Protein AF-A0A0M0LDI9-F1 (afdb_monomer)

Radius of gyration: 22.19 Å; Cα contacts (8 Å, |Δi|>4): 145; chains: 1; bounding box: 82×26×44 Å

Foldseek 3Di:
DDPDPDPVVVVVVVVCVVVVVVVVVVVVVVVPPPPLVVLVVLLVVCVVVVHHSVQWDWDDDPQKIKIKGFADDQDDGDPSSVVSVVVVCCLCVLLVFDWDKDWDADPPDDGTGIIIIMGGNVSSVVSSVCVVVPVD

Sequence (136 aa):
MGKEFHFYDKIKSSKWLFLGVYVELNVRRFIMIKTDYYQNLLKRTCMRNNISPRRVRFENIEDLVVIHVKNQLKEGVDLESFKILNFILQTVVHFDIKFNEQLYYYPGGNRLDRVAVTIEKDDYVLLIKKIEEGDV

Structure (mmCIF, N/CA/C/O backbone):
data_AF-A0A0M0LDI9-F1
#
_entry.id   AF-A0A0M0LDI9-F1
#
loop_
_atom_site.group_PDB
_atom_site.id
_atom_site.type_symbol
_atom_site.label_atom_id
_atom_site.label_alt_id
_atom_site.label_comp_id
_atom_site.label_asym_id
_atom_site.label_entity_id
_atom_site.label_seq_id
_atom_site.pdbx_PDB_ins_code
_atom_site.Cartn_x
_atom_site.Cartn_y
_atom_site.Cartn_z
_atom_site.occupancy
_atom_site.B_iso_or_equiv
_atom_site.auth_seq_id
_atom_site.auth_comp_id
_atom_site.auth_asym_id
_atom_site.auth_atom_id
_atom_site.pdbx_PDB_model_num
ATOM 1 N N . MET A 1 1 ? -66.478 15.735 18.772 1.00 34.62 1 MET A N 1
ATOM 2 C CA . MET A 1 1 ? -65.443 16.724 18.394 1.00 34.62 1 MET A CA 1
ATOM 3 C C . MET A 1 1 ? -64.246 16.502 19.302 1.00 34.62 1 MET A C 1
ATOM 5 O O . MET A 1 1 ? -64.451 16.509 20.500 1.00 34.62 1 MET A O 1
ATOM 9 N N . GLY A 1 2 ? -63.025 16.215 18.876 1.00 34.91 2 GLY A N 1
ATOM 10 C CA . GLY A 1 2 ? -62.436 15.979 17.564 1.00 34.91 2 GLY A CA 1
ATOM 11 C C . GLY A 1 2 ? -61.067 15.339 17.833 1.00 34.91 2 GLY A C 1
ATOM 12 O O . GLY A 1 2 ? -60.332 15.791 18.706 1.00 34.91 2 GLY A O 1
ATOM 13 N N . LYS A 1 3 ? -60.784 14.219 17.161 1.00 43.66 3 LYS A N 1
ATOM 14 C CA . LYS A 1 3 ? -59.513 13.494 17.228 1.00 43.66 3 LYS A CA 1
ATOM 15 C C . LYS A 1 3 ? -58.505 14.221 16.334 1.00 43.66 3 LYS A C 1
ATOM 17 O O . LYS A 1 3 ? -58.470 13.947 15.144 1.00 43.66 3 LYS A O 1
ATOM 22 N N . GLU A 1 4 ? -57.702 15.123 16.886 1.00 42.06 4 GLU A N 1
ATOM 23 C CA . GLU A 1 4 ? -56.656 15.831 16.127 1.00 42.06 4 GLU A CA 1
ATOM 24 C C . GLU A 1 4 ? -55.370 16.030 16.942 1.00 42.06 4 GLU A C 1
ATOM 26 O O . GLU A 1 4 ? -54.832 17.118 16.999 1.00 42.06 4 GLU A O 1
ATOM 31 N N . PHE A 1 5 ? -54.828 14.993 17.586 1.00 38.03 5 PHE A N 1
ATOM 32 C CA . PHE A 1 5 ? -53.506 15.117 18.230 1.00 38.03 5 PHE A CA 1
ATOM 33 C C . PHE A 1 5 ? -52.712 13.805 18.229 1.00 38.03 5 PHE A C 1
ATOM 35 O O . PHE A 1 5 ? -52.228 13.382 19.264 1.00 38.03 5 PHE A O 1
ATOM 42 N N . HIS A 1 6 ? -52.569 13.119 17.085 1.00 42.31 6 HIS A N 1
ATOM 43 C CA . HIS A 1 6 ? -51.652 11.959 17.020 1.00 42.31 6 HIS A CA 1
ATOM 44 C C . HIS A 1 6 ? -50.870 11.759 15.710 1.00 42.31 6 HIS A C 1
ATOM 46 O O . HIS A 1 6 ? -50.123 10.789 15.602 1.00 42.31 6 HIS A O 1
ATOM 52 N N . PHE A 1 7 ? -50.958 12.664 14.728 1.00 38.41 7 PHE A N 1
ATOM 53 C CA . PHE A 1 7 ? -50.212 12.502 13.466 1.00 38.41 7 PHE A CA 1
ATOM 54 C C . PHE A 1 7 ? -48.921 13.341 13.390 1.00 38.41 7 PHE A C 1
ATOM 56 O O . PHE A 1 7 ? -47.948 12.923 12.764 1.00 38.41 7 PHE A O 1
ATOM 63 N N . TYR A 1 8 ? -48.858 14.482 14.086 1.00 31.95 8 TYR A N 1
ATOM 64 C CA . TYR A 1 8 ? -47.713 15.403 14.017 1.00 31.95 8 TYR A CA 1
ATOM 65 C C . TYR A 1 8 ? -46.464 14.941 14.790 1.00 31.95 8 TYR A C 1
ATOM 67 O O . TYR A 1 8 ? -45.347 15.291 14.399 1.00 31.95 8 TYR A O 1
ATOM 75 N N . ASP A 1 9 ? -46.616 14.105 15.821 1.00 36.19 9 ASP A N 1
ATOM 76 C CA . ASP A 1 9 ? -45.478 13.635 16.627 1.00 36.19 9 ASP A CA 1
ATOM 77 C C . ASP A 1 9 ? -44.719 12.465 15.990 1.00 36.19 9 ASP A C 1
ATOM 79 O O . ASP A 1 9 ? -43.503 12.343 16.160 1.00 36.19 9 ASP A O 1
ATOM 83 N N . LYS A 1 10 ? -45.386 11.650 15.160 1.00 39.25 10 LYS A N 1
ATOM 84 C CA . LYS A 1 10 ? -44.713 10.565 14.427 1.00 39.25 10 LYS A CA 1
ATOM 85 C C . LYS A 1 10 ? -43.831 11.080 13.289 1.00 39.25 10 LYS A C 1
ATOM 87 O O . LYS A 1 10 ? -42.760 10.529 13.064 1.00 39.25 10 LYS A O 1
ATOM 92 N N . ILE A 1 11 ? -44.228 12.162 12.615 1.00 42.06 11 ILE A N 1
ATOM 93 C CA . ILE A 1 11 ? -43.480 12.710 11.470 1.00 42.06 11 ILE A CA 1
ATOM 94 C C . ILE A 1 11 ? -42.232 13.482 11.929 1.00 42.06 11 ILE A C 1
ATOM 96 O O . ILE A 1 11 ? -41.206 13.458 11.245 1.00 42.06 11 ILE A O 1
ATOM 100 N N . LYS A 1 12 ? -42.267 14.121 13.110 1.00 35.78 12 LYS A N 1
ATOM 101 C CA . LYS A 1 12 ? -41.075 14.762 13.688 1.00 35.78 12 LYS A CA 1
ATOM 102 C C . LYS A 1 12 ? -40.014 13.726 14.057 1.00 35.78 12 LYS A C 1
ATOM 104 O O . LYS A 1 12 ? -38.870 13.897 13.653 1.00 35.78 12 LYS A O 1
ATOM 109 N N . SER A 1 13 ? -40.380 12.637 14.739 1.00 46.12 13 SER A N 1
ATOM 110 C CA . SER A 1 13 ? -39.424 11.602 15.171 1.00 46.12 13 SER A CA 1
ATOM 111 C C . SER A 1 13 ? -38.615 11.012 14.004 1.00 46.12 13 SER A C 1
ATOM 113 O O . SER A 1 13 ? -37.391 10.926 14.086 1.00 46.12 13 SER A O 1
ATOM 115 N N . SER A 1 14 ? -39.262 10.719 12.872 1.00 43.31 14 SER A N 1
ATOM 116 C CA . SER A 1 14 ? -38.580 10.189 11.685 1.00 43.31 14 SER A CA 1
ATOM 117 C C . SER A 1 14 ? -37.629 11.207 11.050 1.00 43.31 14 SER A C 1
ATOM 119 O O . SER A 1 14 ? -36.515 10.856 10.677 1.00 43.31 14 SER A O 1
ATOM 121 N N . LYS A 1 15 ? -38.019 12.486 10.964 1.00 42.16 15 LYS A N 1
ATOM 122 C CA . LYS A 1 15 ? -37.173 13.533 10.367 1.00 42.16 15 LYS A CA 1
ATOM 123 C C . LYS A 1 15 ? -35.912 13.798 11.198 1.00 42.16 15 LYS A C 1
ATOM 125 O O . LYS A 1 15 ? -34.858 14.030 10.618 1.00 42.16 15 LYS A O 1
ATOM 130 N N . TRP A 1 16 ? -36.002 13.702 12.527 1.00 42.44 16 TRP A N 1
ATOM 131 C CA . TRP A 1 16 ? -34.851 13.811 13.434 1.00 42.44 16 TRP A CA 1
ATOM 132 C C . TRP A 1 16 ? -33.947 12.576 13.406 1.00 42.44 16 TRP A C 1
ATOM 134 O O . TRP A 1 16 ? -32.736 12.732 13.506 1.00 42.44 16 TRP A O 1
ATOM 144 N N . LEU A 1 17 ? -34.499 11.376 13.197 1.00 51.44 17 LEU A N 1
ATOM 145 C CA . LEU A 1 17 ? -33.705 10.161 12.972 1.00 51.44 17 LEU A CA 1
ATOM 146 C C . LEU A 1 17 ? -32.906 10.250 11.664 1.00 51.44 17 LEU A C 1
ATOM 148 O O . LEU A 1 17 ? -31.710 9.985 11.665 1.00 51.44 17 LEU A O 1
ATOM 152 N N . PHE A 1 18 ? -33.526 10.702 10.569 1.00 49.50 18 PHE A N 1
ATOM 153 C CA . PHE A 1 18 ? -32.824 10.900 9.296 1.00 49.50 18 PHE A CA 1
ATOM 154 C C . PHE A 1 18 ? -31.793 12.032 9.360 1.00 49.50 18 PHE A C 1
ATOM 156 O O . PHE A 1 18 ? -30.696 11.870 8.837 1.00 49.50 18 PHE A O 1
ATOM 163 N N . LEU A 1 19 ? -32.096 13.152 10.026 1.00 45.38 19 LEU A N 1
ATOM 164 C CA . LEU A 1 19 ? -31.129 14.239 10.210 1.00 45.38 19 LEU A CA 1
ATOM 165 C C . LEU A 1 19 ? -29.986 13.826 11.150 1.00 45.38 19 LEU A C 1
ATOM 167 O O . LEU A 1 19 ? -28.842 14.175 10.894 1.00 45.38 19 LEU A O 1
ATOM 171 N N . GLY A 1 20 ? -30.281 13.047 12.195 1.00 46.16 20 GLY A N 1
ATOM 172 C CA . GLY A 1 20 ? -29.297 12.490 13.122 1.00 46.16 20 GLY A CA 1
ATOM 173 C C . GLY A 1 20 ? -28.341 11.527 12.428 1.00 46.16 20 GLY A C 1
ATOM 174 O O . GLY A 1 20 ? -27.136 11.712 12.519 1.00 46.16 20 GLY A O 1
ATOM 175 N N . VAL A 1 21 ? -28.862 10.589 11.632 1.00 53.72 21 VAL A N 1
ATOM 176 C CA . VAL A 1 21 ? -28.045 9.671 10.821 1.00 53.72 21 VAL A CA 1
ATOM 177 C C . VAL A 1 21 ? -27.266 10.427 9.742 1.00 53.72 21 VAL A C 1
ATOM 179 O O . VAL A 1 21 ? -26.102 10.127 9.514 1.00 53.72 21 VAL A O 1
ATOM 182 N N . TYR A 1 22 ? -27.846 11.450 9.106 1.00 41.22 22 TYR A N 1
ATOM 183 C CA . TYR A 1 22 ? -27.152 12.249 8.090 1.00 41.22 22 TYR A CA 1
ATOM 184 C C . TYR A 1 22 ? -26.041 13.123 8.687 1.00 41.22 22 TYR A C 1
ATOM 186 O O . TYR A 1 22 ? -24.981 13.269 8.083 1.00 41.22 22 TYR A O 1
ATOM 194 N N . VAL A 1 23 ? -26.246 13.689 9.879 1.00 48.50 23 VAL A N 1
ATOM 195 C CA . VAL A 1 23 ? -25.217 14.437 10.616 1.00 48.50 23 VAL A CA 1
ATOM 196 C C . VAL A 1 23 ? -24.155 13.485 11.156 1.00 48.50 23 VAL A C 1
ATO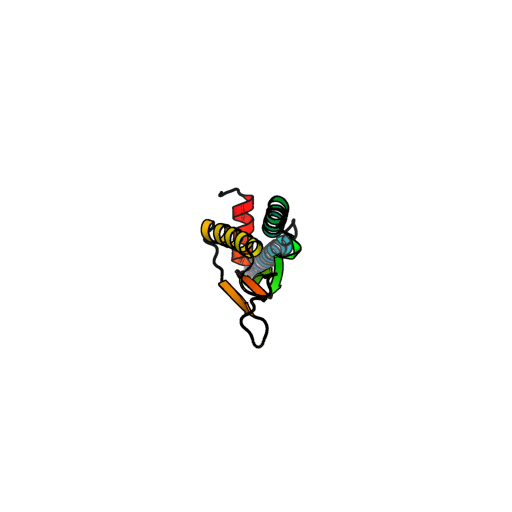M 198 O O . VAL A 1 23 ? -22.980 13.791 11.038 1.00 48.50 23 VAL A O 1
ATOM 201 N N . GLU A 1 24 ? -24.519 12.307 11.657 1.00 43.19 24 GLU A N 1
ATOM 202 C CA . GLU A 1 24 ? -23.569 11.307 12.151 1.00 43.19 24 GLU A CA 1
ATOM 203 C C . GLU A 1 24 ? -22.734 10.693 11.014 1.00 43.19 24 GLU A C 1
ATOM 205 O O . GLU A 1 24 ? -21.520 10.565 11.147 1.00 43.19 24 GLU A O 1
ATOM 210 N N . LEU A 1 25 ? -23.336 10.416 9.852 1.00 47.59 25 LEU A N 1
ATOM 211 C CA . LEU A 1 25 ? -22.629 10.012 8.631 1.00 47.59 25 LEU A CA 1
ATOM 212 C C . LEU A 1 25 ? -21.723 11.129 8.104 1.00 47.59 25 LEU A C 1
ATOM 214 O O . LEU A 1 25 ? -20.593 10.856 7.709 1.00 47.59 25 LEU A O 1
ATOM 218 N N . ASN A 1 26 ? -22.164 12.391 8.132 1.00 41.44 26 ASN A N 1
ATOM 219 C CA . ASN A 1 26 ? -21.317 13.511 7.722 1.00 41.44 26 ASN A CA 1
ATOM 220 C C . ASN A 1 26 ? -20.214 13.821 8.737 1.00 41.44 26 ASN A C 1
ATOM 222 O O . ASN A 1 26 ? -19.132 14.194 8.311 1.00 41.44 26 ASN A O 1
ATOM 226 N N . VAL A 1 27 ? -20.424 13.609 10.039 1.00 46.31 27 VAL A N 1
ATOM 227 C CA . VAL A 1 27 ? -19.383 13.690 11.077 1.00 46.31 27 VAL A CA 1
ATOM 228 C C . VAL A 1 27 ? -18.384 12.544 10.915 1.00 46.31 27 VAL A C 1
ATOM 230 O O . VAL A 1 27 ? -17.185 12.797 10.942 1.00 46.31 27 VAL A O 1
ATOM 233 N N . ARG A 1 28 ? -18.833 11.315 10.628 1.00 43.81 28 ARG A N 1
ATOM 234 C CA . ARG A 1 28 ? -17.952 10.187 10.262 1.00 43.81 28 ARG A CA 1
ATOM 235 C C . ARG A 1 28 ? -17.149 10.473 8.988 1.00 43.81 28 ARG A C 1
ATOM 237 O O . ARG A 1 28 ? -15.961 10.180 8.946 1.00 43.81 28 ARG A O 1
ATOM 244 N N . ARG A 1 29 ? -17.753 11.143 8.001 1.00 40.56 29 ARG A N 1
ATOM 245 C CA . ARG A 1 29 ? -17.089 11.635 6.777 1.00 40.56 29 ARG A CA 1
ATOM 246 C C . ARG A 1 29 ? -16.168 12.845 7.028 1.00 40.56 29 ARG A C 1
ATOM 248 O O . ARG A 1 29 ? -15.233 13.057 6.264 1.00 40.56 29 ARG A O 1
ATOM 255 N N . PHE A 1 30 ? -16.394 13.620 8.093 1.00 39.94 30 PHE A N 1
ATOM 256 C CA . PHE A 1 30 ? -15.546 14.743 8.534 1.00 39.94 30 PHE A CA 1
ATOM 257 C C . PHE A 1 30 ? -14.372 14.289 9.423 1.00 39.94 30 PHE A C 1
ATOM 259 O O . PHE A 1 30 ? -13.334 14.949 9.452 1.00 39.94 30 PHE A O 1
ATOM 266 N N . ILE A 1 31 ? -14.467 13.113 10.060 1.00 44.62 31 ILE A N 1
ATOM 267 C CA . ILE A 1 31 ? -13.368 12.384 10.735 1.00 44.62 31 ILE A CA 1
ATOM 268 C C . ILE A 1 31 ? -12.389 11.777 9.696 1.00 44.62 31 ILE A C 1
ATOM 270 O O . ILE A 1 31 ? -11.659 10.831 9.937 1.00 44.62 31 ILE A O 1
ATOM 274 N N . MET A 1 32 ? -12.299 12.363 8.506 1.00 45.19 32 MET A N 1
ATOM 275 C CA . MET A 1 32 ? -11.277 12.054 7.507 1.00 45.19 32 MET A CA 1
ATOM 276 C C . MET A 1 32 ? -9.970 12.849 7.751 1.00 45.19 32 MET A C 1
ATOM 278 O O . MET A 1 32 ? -9.021 12.727 6.984 1.00 45.19 32 MET A O 1
ATOM 282 N N . ILE A 1 33 ? -9.891 13.706 8.785 1.00 48.09 33 ILE A N 1
ATOM 283 C CA . ILE A 1 33 ? -8.791 14.683 8.942 1.00 48.09 33 ILE A CA 1
ATOM 284 C C . ILE A 1 33 ? -8.349 14.838 10.405 1.00 48.09 33 ILE A C 1
ATOM 286 O O . ILE A 1 33 ? -8.295 15.935 10.957 1.00 48.09 33 ILE A O 1
ATOM 290 N N . LYS A 1 34 ? -7.972 13.737 11.055 1.00 46.91 34 LYS A N 1
ATOM 291 C CA . LYS A 1 34 ? -7.087 13.802 12.226 1.00 46.91 34 LYS A CA 1
ATOM 292 C C . LYS A 1 34 ? -5.815 13.024 11.919 1.00 46.91 34 LYS A C 1
ATOM 294 O O . LYS A 1 34 ? -5.522 12.038 12.565 1.00 46.91 34 LYS A O 1
ATOM 299 N N . THR A 1 35 ? -5.065 13.489 10.909 1.00 58.56 35 THR A N 1
ATOM 300 C CA . THR A 1 35 ? -3.835 12.856 10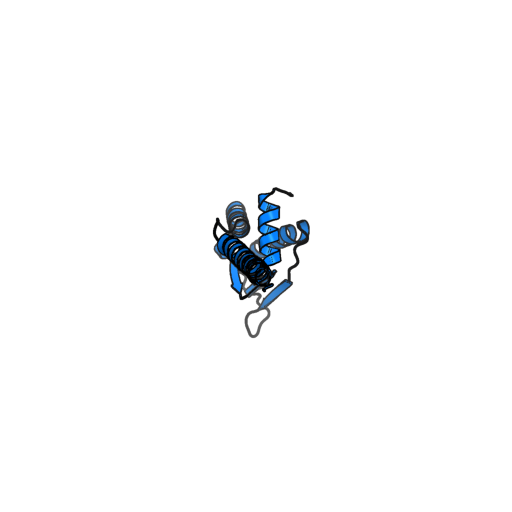.381 1.00 58.56 35 THR A CA 1
ATOM 301 C C . THR A 1 35 ? -4.059 11.403 9.972 1.00 58.56 35 THR A C 1
ATOM 303 O O . THR A 1 35 ? -4.051 10.550 10.838 1.00 58.56 35 THR A O 1
ATOM 306 N N . ASP A 1 36 ? -4.185 11.111 8.672 1.00 77.75 36 ASP A N 1
ATOM 307 C CA . ASP A 1 36 ? -4.257 9.736 8.142 1.00 77.75 36 ASP A CA 1
ATOM 308 C C . ASP A 1 36 ? -3.165 8.852 8.785 1.00 77.75 36 ASP A C 1
ATOM 310 O O . ASP A 1 36 ? -1.977 8.935 8.440 1.00 77.75 36 ASP A O 1
ATOM 314 N N . TYR A 1 37 ? -3.554 8.115 9.834 1.00 86.31 37 TYR A N 1
ATOM 315 C CA . TYR A 1 37 ? -2.618 7.526 10.789 1.00 86.31 37 TYR A CA 1
ATOM 316 C C . TYR A 1 37 ? -1.795 6.469 10.080 1.00 86.31 37 TYR A C 1
ATOM 318 O O . TYR A 1 37 ? -0.570 6.435 10.207 1.00 86.31 37 TYR A O 1
ATOM 326 N N . TYR A 1 38 ? -2.468 5.662 9.263 1.00 91.19 38 TYR A N 1
ATOM 327 C CA . TYR A 1 38 ? -1.833 4.609 8.502 1.00 91.19 38 TYR A CA 1
ATOM 328 C C . TYR A 1 38 ? -0.896 5.164 7.428 1.00 91.19 38 TYR A C 1
ATOM 330 O O . TYR A 1 38 ? 0.253 4.726 7.332 1.00 91.19 38 TYR A O 1
ATOM 338 N N . GLN A 1 39 ? -1.303 6.204 6.692 1.00 93.12 39 GLN A N 1
ATOM 339 C CA . GLN A 1 39 ? -0.397 6.876 5.760 1.00 93.12 39 GLN A CA 1
ATOM 340 C C . GLN A 1 39 ? 0.855 7.417 6.469 1.00 93.12 39 GLN A C 1
ATOM 342 O O . GLN A 1 39 ? 1.973 7.300 5.952 1.00 93.12 39 GLN A O 1
ATOM 347 N N . ASN A 1 40 ? 0.691 8.015 7.650 1.00 91.38 40 ASN A N 1
ATOM 348 C CA . ASN A 1 40 ? 1.809 8.531 8.435 1.00 91.38 40 ASN A CA 1
ATOM 349 C C . ASN A 1 40 ? 2.705 7.411 8.966 1.00 91.38 40 ASN A C 1
ATOM 351 O O . ASN A 1 40 ? 3.929 7.540 8.895 1.00 91.38 40 ASN A O 1
ATOM 355 N N . LEU A 1 41 ? 2.118 6.316 9.451 1.00 91.88 41 LEU A N 1
ATOM 356 C CA . LEU A 1 41 ? 2.833 5.117 9.874 1.00 91.88 41 LEU A CA 1
ATOM 357 C C . LEU A 1 41 ? 3.685 4.580 8.723 1.00 91.88 41 LEU A C 1
ATOM 359 O O . LEU A 1 41 ? 4.895 4.435 8.878 1.00 91.88 41 LEU A O 1
ATOM 363 N N . LEU A 1 42 ? 3.092 4.393 7.543 1.00 94.00 42 LEU A N 1
ATOM 364 C CA . LEU A 1 42 ? 3.784 3.866 6.372 1.00 94.00 42 LEU A CA 1
ATOM 365 C C . LEU A 1 42 ? 4.938 4.778 5.926 1.00 94.00 42 LEU A C 1
ATOM 367 O O . LEU A 1 42 ? 6.053 4.306 5.689 1.00 94.00 42 LEU A O 1
ATOM 371 N N . LYS A 1 43 ? 4.720 6.100 5.886 1.00 94.31 43 LYS A N 1
ATOM 372 C CA . LYS A 1 43 ? 5.780 7.074 5.566 1.00 94.31 43 LYS A CA 1
ATOM 373 C C . LYS A 1 43 ? 6.907 7.063 6.601 1.00 94.31 43 LYS A C 1
ATOM 375 O O . LYS A 1 43 ? 8.074 7.108 6.214 1.00 94.31 43 LYS A O 1
ATOM 380 N N . ARG A 1 44 ? 6.593 6.988 7.900 1.00 93.19 44 ARG A N 1
ATOM 381 C CA . ARG A 1 44 ? 7.598 6.893 8.977 1.00 93.19 44 ARG A CA 1
ATOM 382 C C . ARG A 1 44 ? 8.380 5.583 8.900 1.00 93.19 44 ARG A C 1
ATOM 384 O O . ARG A 1 44 ? 9.598 5.607 9.056 1.00 93.19 44 ARG A O 1
ATOM 391 N N . THR A 1 45 ? 7.714 4.469 8.605 1.00 92.50 45 THR A N 1
ATOM 392 C CA . THR A 1 45 ? 8.360 3.171 8.380 1.00 92.50 45 THR A CA 1
ATOM 393 C C . THR A 1 45 ? 9.318 3.235 7.194 1.00 92.50 45 THR A C 1
ATOM 395 O O . THR A 1 45 ? 10.445 2.758 7.314 1.00 92.50 45 THR A O 1
ATOM 398 N N . CYS A 1 46 ? 8.942 3.895 6.091 1.00 94.69 46 CYS A N 1
ATOM 399 C CA . CYS A 1 46 ? 9.859 4.130 4.970 1.00 94.69 46 CYS A CA 1
ATOM 400 C C . CYS A 1 46 ? 11.108 4.897 5.427 1.00 94.69 46 CYS A C 1
ATOM 402 O O . CYS A 1 46 ? 12.224 4.420 5.230 1.00 94.69 46 CYS A O 1
ATOM 404 N N . MET A 1 47 ? 10.926 6.033 6.112 1.00 95.00 47 MET A N 1
ATOM 405 C CA . MET A 1 47 ? 12.041 6.853 6.606 1.00 95.00 47 MET A CA 1
ATOM 406 C C . MET A 1 47 ? 12.965 6.073 7.554 1.00 95.00 47 MET A C 1
ATOM 408 O O . MET A 1 47 ? 14.181 6.146 7.406 1.00 95.00 47 MET A O 1
ATOM 412 N N . ARG A 1 48 ? 12.408 5.273 8.476 1.00 94.50 48 ARG A N 1
ATOM 413 C CA . ARG A 1 48 ? 13.179 4.429 9.409 1.00 94.50 48 ARG A CA 1
ATOM 414 C C . ARG A 1 48 ? 14.032 3.378 8.689 1.00 94.50 48 ARG A C 1
ATOM 416 O O . ARG A 1 48 ? 15.082 3.001 9.192 1.00 94.50 48 ARG A O 1
ATOM 423 N N . ASN A 1 49 ? 13.593 2.923 7.517 1.00 92.00 49 ASN A N 1
ATOM 424 C CA . ASN A 1 49 ? 14.304 1.946 6.694 1.00 92.00 49 ASN A CA 1
ATOM 425 C C . ASN A 1 49 ? 15.202 2.593 5.622 1.00 92.00 49 ASN A C 1
ATOM 427 O O . ASN A 1 49 ? 15.671 1.888 4.731 1.00 92.00 49 ASN A O 1
ATOM 431 N N . ASN A 1 50 ? 15.443 3.911 5.684 1.00 94.69 50 ASN A N 1
ATOM 432 C CA . ASN A 1 50 ? 16.165 4.683 4.662 1.00 94.69 50 ASN A CA 1
ATOM 433 C C . ASN A 1 50 ? 15.538 4.603 3.255 1.00 94.69 50 ASN A C 1
ATOM 435 O O . ASN A 1 50 ? 16.220 4.781 2.250 1.00 94.69 50 ASN A O 1
ATOM 439 N N . ILE A 1 51 ? 14.226 4.368 3.179 1.00 94.56 51 ILE A N 1
ATOM 440 C CA . ILE A 1 51 ? 13.460 4.318 1.932 1.00 94.56 51 ILE A CA 1
ATOM 441 C C . ILE A 1 51 ? 12.769 5.664 1.723 1.00 94.56 51 ILE A C 1
ATOM 443 O O . ILE A 1 51 ? 12.153 6.220 2.636 1.00 94.56 51 ILE A O 1
ATOM 447 N N . SER A 1 52 ? 12.823 6.199 0.499 1.00 93.69 52 SER A N 1
ATOM 448 C CA . SER A 1 52 ? 12.159 7.470 0.196 1.00 93.69 52 SER A CA 1
ATOM 449 C C . SER A 1 52 ? 10.635 7.355 0.371 1.00 93.69 52 SER A C 1
ATOM 451 O O . SER A 1 52 ? 9.999 6.602 -0.372 1.00 93.69 52 SER A O 1
ATOM 453 N N . PRO A 1 53 ? 9.997 8.156 1.248 1.00 93.38 53 PRO A N 1
ATOM 454 C CA . PRO A 1 53 ? 8.547 8.104 1.456 1.00 93.38 53 PRO A CA 1
ATOM 455 C C . PRO A 1 53 ? 7.753 8.545 0.217 1.00 93.38 53 PRO A C 1
ATOM 457 O O . PRO A 1 53 ? 6.566 8.264 0.116 1.00 93.38 53 PRO A O 1
ATOM 460 N N . ARG A 1 54 ? 8.398 9.206 -0.760 1.00 92.56 54 ARG A N 1
ATOM 461 C CA . ARG A 1 54 ? 7.785 9.596 -2.045 1.00 92.56 54 ARG A CA 1
ATOM 462 C C . ARG A 1 54 ? 7.482 8.406 -2.961 1.00 92.56 54 ARG A C 1
ATOM 464 O O . ARG A 1 54 ? 6.779 8.58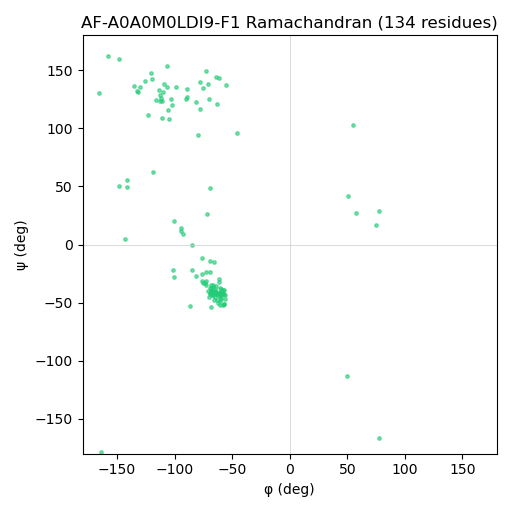7 -3.957 1.00 92.56 54 ARG A O 1
ATOM 471 N N . ARG A 1 55 ? 8.040 7.227 -2.658 1.00 92.62 55 ARG A N 1
ATOM 472 C CA . ARG A 1 55 ? 7.745 5.964 -3.352 1.00 92.62 55 ARG A CA 1
ATOM 473 C C . ARG A 1 55 ? 6.330 5.475 -3.071 1.00 92.62 55 ARG A C 1
ATOM 475 O O . ARG A 1 55 ? 5.784 4.760 -3.902 1.00 92.62 55 ARG A O 1
ATOM 482 N N . VAL A 1 56 ? 5.752 5.896 -1.948 1.00 96.12 56 VAL A N 1
ATOM 483 C CA . VAL A 1 56 ? 4.382 5.578 -1.563 1.00 96.12 56 VAL A CA 1
ATOM 484 C C . VAL A 1 56 ? 3.495 6.788 -1.807 1.00 96.12 56 VAL A C 1
ATOM 486 O O . VAL A 1 56 ? 3.765 7.882 -1.302 1.00 96.12 56 VAL A O 1
ATOM 489 N N . ARG A 1 57 ? 2.424 6.607 -2.575 1.00 95.56 57 ARG A N 1
ATOM 490 C CA . ARG A 1 57 ? 1.411 7.643 -2.799 1.00 95.56 57 ARG A CA 1
ATOM 491 C C . ARG A 1 57 ? 0.043 7.096 -2.455 1.00 95.56 57 ARG A C 1
ATOM 493 O O . ARG A 1 57 ? -0.247 5.951 -2.755 1.00 95.56 57 ARG A O 1
ATOM 500 N N . PHE A 1 58 ? -0.770 7.938 -1.840 1.00 95.19 58 PHE A N 1
ATOM 501 C CA . PHE A 1 58 ? -2.150 7.617 -1.516 1.00 95.19 58 PHE A CA 1
ATOM 502 C C . PHE A 1 58 ? -3.043 8.437 -2.426 1.00 95.19 58 PHE A C 1
ATOM 504 O O . PHE A 1 58 ? -2.773 9.619 -2.657 1.00 95.19 58 PHE A O 1
ATOM 511 N N . GLU A 1 59 ? -4.086 7.804 -2.923 1.00 94.44 59 GLU A N 1
ATOM 512 C CA . GLU A 1 59 ? -5.086 8.408 -3.780 1.00 94.44 59 GLU A CA 1
ATOM 513 C C . GLU A 1 59 ? -6.464 7.967 -3.295 1.00 94.44 59 GLU A C 1
ATOM 515 O O . GLU A 1 59 ? -6.664 6.809 -2.943 1.00 94.44 59 GLU A O 1
ATOM 520 N N . ASN A 1 60 ? -7.403 8.905 -3.238 1.00 92.94 60 ASN A N 1
ATOM 521 C CA . ASN A 1 60 ? -8.789 8.621 -2.889 1.00 92.94 60 ASN A CA 1
ATOM 522 C C . ASN A 1 60 ? -9.610 8.699 -4.176 1.00 92.94 60 ASN A C 1
ATOM 524 O O . ASN A 1 60 ? -9.702 9.779 -4.759 1.00 92.94 60 ASN A O 1
ATOM 528 N N . ILE A 1 61 ? -10.198 7.582 -4.599 1.00 91.50 61 ILE A N 1
ATOM 529 C CA . ILE A 1 61 ? -11.008 7.486 -5.820 1.00 91.50 61 ILE A CA 1
ATOM 530 C C . ILE A 1 61 ? -12.383 6.977 -5.407 1.00 91.50 61 ILE A C 1
ATOM 532 O O . ILE A 1 61 ? -12.495 5.837 -4.981 1.00 91.50 61 ILE A O 1
ATOM 536 N N . GLU A 1 62 ? -13.412 7.820 -5.505 1.00 92.44 62 GLU A N 1
ATOM 5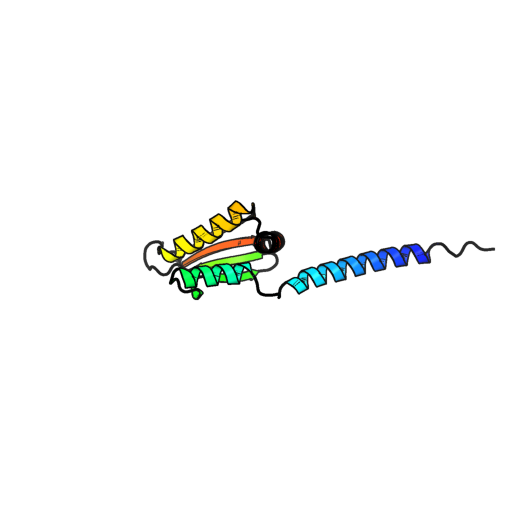37 C CA . GLU A 1 62 ? -14.788 7.473 -5.105 1.00 92.44 62 GLU A CA 1
ATOM 538 C C . GLU A 1 62 ? -14.845 6.855 -3.700 1.00 92.44 62 GLU A C 1
ATOM 540 O O . GLU A 1 62 ? -14.520 7.553 -2.738 1.00 92.44 62 GLU A O 1
ATOM 545 N N . ASP A 1 63 ? -15.202 5.576 -3.582 1.00 93.88 63 ASP A N 1
ATOM 546 C CA . ASP A 1 63 ? -15.300 4.826 -2.327 1.00 93.88 63 ASP A CA 1
ATOM 547 C C . ASP A 1 63 ? -14.083 3.920 -2.073 1.00 93.88 63 ASP A C 1
ATOM 549 O O . ASP A 1 63 ? -14.135 2.999 -1.264 1.00 93.88 63 ASP A O 1
ATOM 553 N N . LEU A 1 64 ? -12.954 4.211 -2.726 1.00 94.88 64 LEU A N 1
ATOM 554 C CA . LEU A 1 64 ? -11.702 3.465 -2.626 1.00 94.88 64 LEU A CA 1
ATOM 555 C C . LEU A 1 64 ? -10.548 4.344 -2.130 1.00 94.88 64 LEU A C 1
ATOM 557 O O . LEU A 1 64 ? -10.441 5.536 -2.450 1.00 94.88 64 LEU A O 1
ATOM 561 N N . VAL A 1 65 ? -9.638 3.716 -1.392 1.00 96.38 65 VAL A N 1
ATOM 562 C CA . VAL A 1 65 ? -8.304 4.227 -1.077 1.00 96.38 65 VAL A CA 1
ATOM 563 C C . VAL A 1 65 ? -7.283 3.375 -1.815 1.00 96.38 65 VAL A C 1
ATOM 565 O O . VAL A 1 65 ? -7.231 2.158 -1.651 1.00 96.38 65 VAL A O 1
ATOM 568 N N . VAL A 1 66 ? -6.458 4.022 -2.633 1.00 97.62 66 VAL A N 1
ATOM 569 C CA . VAL A 1 66 ? -5.431 3.371 -3.445 1.00 97.62 66 VAL A CA 1
ATOM 570 C C . VAL A 1 66 ? -4.052 3.771 -2.939 1.00 97.62 66 VAL A C 1
ATOM 572 O O . VAL A 1 6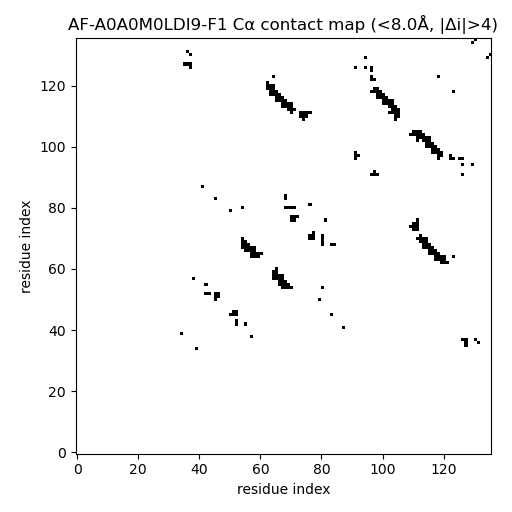6 ? -3.704 4.954 -2.886 1.00 97.62 66 VAL A O 1
ATOM 575 N N . ILE A 1 67 ? -3.247 2.774 -2.589 1.00 98.00 67 ILE A N 1
ATOM 576 C CA . ILE A 1 67 ? -1.861 2.920 -2.157 1.00 98.00 67 ILE A CA 1
ATOM 577 C C . ILE A 1 67 ? -0.955 2.486 -3.306 1.00 98.00 67 ILE A C 1
ATOM 579 O O . ILE A 1 67 ? -0.823 1.304 -3.612 1.00 98.00 67 ILE A O 1
ATOM 583 N N . HIS A 1 68 ? -0.301 3.453 -3.938 1.00 97.88 68 HIS A N 1
ATOM 584 C CA . HIS A 1 68 ? 0.656 3.228 -5.015 1.00 97.88 68 HIS A CA 1
ATOM 585 C C . HIS A 1 68 ? 2.066 3.064 -4.454 1.00 97.88 68 HIS A C 1
ATOM 587 O O . HIS A 1 68 ? 2.579 3.977 -3.802 1.00 97.88 68 HIS A O 1
ATOM 593 N N . VAL A 1 69 ? 2.727 1.957 -4.786 1.00 97.75 69 VAL A N 1
ATOM 594 C CA . VAL A 1 69 ? 4.139 1.684 -4.492 1.00 97.75 69 VAL A CA 1
ATOM 595 C C . VAL A 1 69 ? 4.930 1.703 -5.797 1.00 97.75 69 VAL A C 1
ATOM 597 O O . VAL A 1 69 ? 4.786 0.824 -6.646 1.00 97.75 69 VAL A O 1
ATOM 600 N N . LYS A 1 70 ? 5.752 2.738 -5.985 1.00 96.25 70 LYS A N 1
ATOM 601 C CA . LYS A 1 70 ? 6.496 2.962 -7.230 1.00 96.25 70 LYS A CA 1
ATOM 602 C C . LYS A 1 70 ? 7.776 2.127 -7.304 1.00 96.25 70 LYS A C 1
ATOM 604 O O . LYS A 1 70 ? 8.683 2.357 -6.506 1.00 96.25 70 LYS A O 1
ATOM 609 N N . ASN A 1 71 ? 7.897 1.315 -8.355 1.00 95.44 71 ASN A N 1
ATOM 610 C CA . ASN A 1 71 ? 9.134 0.632 -8.719 1.00 95.44 71 ASN A CA 1
ATOM 611 C C . ASN A 1 71 ? 10.131 1.616 -9.358 1.00 95.44 71 ASN A C 1
ATOM 613 O O . ASN A 1 71 ? 9.772 2.434 -10.211 1.00 95.44 71 ASN A O 1
ATOM 617 N N . GLN A 1 72 ? 11.396 1.565 -8.946 1.00 92.38 72 GLN A N 1
ATOM 618 C CA . GLN A 1 72 ? 12.430 2.471 -9.464 1.00 92.38 72 GLN A CA 1
ATOM 619 C C . GLN A 1 72 ? 13.344 1.840 -10.510 1.00 92.38 72 GLN A C 1
ATOM 621 O O . GLN A 1 72 ? 13.936 2.569 -11.313 1.00 92.38 72 GLN A O 1
ATOM 626 N N . LEU A 1 73 ? 13.452 0.512 -10.536 1.00 91.81 73 LEU A N 1
ATOM 627 C CA . LEU A 1 73 ? 14.314 -0.158 -11.498 1.00 91.81 73 LEU A CA 1
ATOM 628 C C . LEU A 1 73 ? 13.727 -0.105 -12.914 1.00 91.81 73 LEU A C 1
ATOM 630 O O . LEU A 1 73 ? 12.516 -0.044 -13.139 1.00 91.81 73 LEU A O 1
ATOM 634 N N . LYS A 1 74 ? 14.626 -0.081 -13.901 1.00 89.56 74 LYS A N 1
ATOM 635 C CA . LYS A 1 74 ? 14.248 -0.231 -15.312 1.00 89.56 74 LYS A CA 1
ATOM 636 C C . LYS A 1 74 ? 13.902 -1.677 -15.651 1.00 89.56 74 LYS A C 1
ATOM 638 O O . LYS A 1 74 ? 13.027 -1.902 -16.477 1.00 89.56 74 LYS A O 1
ATOM 643 N N . GLU A 1 75 ? 14.567 -2.617 -14.995 1.00 89.00 75 GLU A N 1
ATOM 644 C CA . GLU A 1 75 ? 14.398 -4.050 -15.186 1.00 89.00 75 GLU A CA 1
ATOM 645 C C . GLU A 1 75 ? 14.250 -4.710 -13.815 1.00 89.00 75 GLU A C 1
ATOM 647 O O . GLU A 1 75 ? 15.018 -4.425 -12.896 1.00 89.00 75 GLU A O 1
ATOM 652 N N . GLY A 1 76 ? 13.236 -5.564 -13.677 1.00 88.69 76 GLY A N 1
ATOM 653 C CA . GLY A 1 76 ? 12.913 -6.229 -12.419 1.00 88.69 76 GLY A CA 1
ATOM 654 C C . GLY A 1 76 ? 12.182 -5.349 -11.400 1.00 88.69 76 GLY A C 1
ATOM 655 O O . GLY A 1 76 ? 11.644 -4.281 -11.715 1.00 88.69 76 GLY A O 1
ATOM 656 N N . VAL A 1 77 ? 12.148 -5.852 -10.167 1.00 90.75 77 VAL A N 1
ATOM 657 C CA . VAL A 1 77 ? 11.486 -5.232 -9.015 1.00 90.75 77 VAL A CA 1
ATOM 658 C C . VAL A 1 77 ? 12.547 -4.805 -8.016 1.00 90.75 77 VAL A C 1
ATOM 660 O O . VAL A 1 77 ? 13.409 -5.596 -7.635 1.00 90.75 77 VAL A O 1
ATOM 663 N N . ASP A 1 78 ? 12.496 -3.549 -7.590 1.00 91.69 78 ASP A N 1
ATOM 664 C CA . ASP A 1 78 ? 13.442 -3.041 -6.610 1.00 91.69 78 ASP A CA 1
ATOM 665 C C . ASP A 1 78 ? 13.086 -3.495 -5.185 1.00 91.69 78 ASP A C 1
ATOM 667 O O . ASP A 1 78 ? 11.920 -3.532 -4.783 1.00 91.69 78 ASP A O 1
ATOM 671 N N . LEU A 1 79 ? 14.116 -3.843 -4.409 1.00 94.50 79 LEU A N 1
ATOM 672 C CA . LEU A 1 79 ? 13.959 -4.427 -3.076 1.00 94.50 79 LEU A CA 1
ATOM 673 C C . LEU A 1 79 ? 13.223 -3.500 -2.097 1.00 94.50 79 LEU A C 1
ATOM 675 O O . LEU A 1 79 ? 12.518 -3.977 -1.210 1.00 94.50 79 LEU A O 1
ATOM 679 N N . GLU A 1 80 ? 13.376 -2.183 -2.227 1.00 95.12 80 GLU A N 1
ATOM 680 C CA . GLU A 1 80 ? 12.702 -1.227 -1.344 1.00 95.12 80 GLU A CA 1
ATOM 681 C C . GLU A 1 80 ? 11.192 -1.213 -1.590 1.00 95.12 80 GLU A C 1
ATOM 683 O O . GLU A 1 80 ? 10.418 -1.222 -0.633 1.00 95.12 80 GLU A O 1
ATOM 688 N N . SER A 1 81 ? 10.767 -1.263 -2.854 1.00 93.69 81 SER A N 1
ATOM 689 C CA . SER A 1 81 ? 9.354 -1.397 -3.221 1.00 93.69 81 SER A CA 1
ATOM 690 C C . SER A 1 81 ? 8.756 -2.695 -2.685 1.00 93.69 81 SER A C 1
ATOM 692 O O . SER A 1 81 ? 7.664 -2.675 -2.120 1.00 93.69 81 SER A O 1
ATOM 694 N N . PHE A 1 82 ? 9.497 -3.805 -2.761 1.00 94.00 82 PHE A N 1
ATOM 695 C CA . PHE A 1 82 ? 9.049 -5.081 -2.198 1.00 94.00 82 PHE A CA 1
ATOM 696 C C . PHE A 1 82 ? 8.926 -5.036 -0.667 1.00 94.00 82 PHE A C 1
ATOM 698 O O . PHE A 1 82 ? 7.950 -5.531 -0.112 1.00 94.00 82 PHE A O 1
ATOM 705 N N . LYS A 1 83 ? 9.864 -4.384 0.035 1.00 95.31 83 LYS A N 1
ATOM 706 C CA . LYS A 1 83 ? 9.781 -4.187 1.495 1.00 95.31 83 LYS A CA 1
ATOM 707 C C . LYS A 1 83 ? 8.559 -3.366 1.903 1.00 95.31 83 LYS A C 1
ATOM 709 O O . LYS A 1 83 ? 7.903 -3.706 2.885 1.00 95.31 83 LYS A O 1
ATOM 714 N N . ILE A 1 84 ? 8.254 -2.300 1.160 1.00 96.44 84 ILE A N 1
ATOM 715 C CA . ILE A 1 84 ? 7.048 -1.493 1.388 1.00 96.44 84 ILE A CA 1
ATOM 716 C C . ILE A 1 84 ? 5.800 -2.351 1.180 1.00 96.44 84 ILE A C 1
ATOM 718 O O . ILE A 1 84 ? 4.927 -2.363 2.044 1.00 96.44 84 ILE A O 1
ATOM 722 N N . LEU A 1 85 ? 5.722 -3.066 0.053 1.00 96.44 85 LEU A N 1
ATOM 723 C CA . LEU A 1 85 ? 4.572 -3.903 -0.268 1.00 96.44 85 LEU A CA 1
ATOM 724 C C . LEU A 1 85 ? 4.363 -4.980 0.799 1.00 96.44 85 LEU A C 1
ATOM 726 O O . LEU A 1 85 ? 3.257 -5.126 1.303 1.00 96.44 85 LEU A O 1
ATOM 730 N N . ASN A 1 86 ? 5.435 -5.648 1.231 1.00 96.00 86 ASN A N 1
ATOM 731 C CA . ASN A 1 86 ? 5.378 -6.630 2.308 1.00 96.00 86 ASN A CA 1
ATOM 732 C C . ASN A 1 86 ? 4.817 -6.035 3.609 1.00 96.00 86 ASN A C 1
ATOM 734 O O . ASN A 1 86 ? 3.989 -6.668 4.250 1.00 96.00 86 ASN A O 1
ATOM 738 N N . PHE A 1 87 ? 5.220 -4.818 3.989 1.00 95.50 87 PHE A N 1
ATOM 739 C CA . PHE A 1 87 ? 4.656 -4.156 5.169 1.00 95.50 87 PHE A CA 1
ATOM 740 C C . PHE A 1 87 ? 3.156 -3.871 5.006 1.00 95.50 87 PHE A C 1
ATOM 742 O O . PHE A 1 87 ? 2.387 -4.100 5.941 1.00 95.50 87 PHE A O 1
ATOM 749 N N . ILE A 1 88 ? 2.727 -3.398 3.829 1.00 97.06 88 ILE A N 1
ATOM 750 C CA . ILE A 1 88 ? 1.305 -3.156 3.548 1.00 97.06 88 ILE A CA 1
ATOM 751 C C . ILE A 1 88 ? 0.525 -4.463 3.677 1.00 97.06 88 ILE A C 1
ATOM 753 O O . ILE A 1 88 ? -0.422 -4.516 4.456 1.00 97.06 88 ILE A O 1
ATOM 757 N N . LEU A 1 89 ? 0.972 -5.516 2.987 1.00 96.56 89 LEU A N 1
ATOM 758 C CA . LEU A 1 89 ? 0.335 -6.832 2.981 1.00 96.56 89 LEU A CA 1
ATOM 759 C C . LEU A 1 89 ? 0.263 -7.437 4.384 1.00 96.56 89 LEU A C 1
ATOM 761 O O . LEU A 1 89 ? -0.804 -7.872 4.797 1.00 96.56 89 LEU A O 1
ATOM 765 N N . GLN A 1 90 ? 1.354 -7.401 5.153 1.00 95.12 90 GLN A N 1
ATOM 766 C CA . GLN A 1 90 ? 1.349 -7.863 6.544 1.00 95.12 90 GLN A CA 1
ATOM 767 C C . GLN A 1 90 ? 0.327 -7.106 7.393 1.00 95.12 90 GLN A C 1
ATOM 769 O O . GLN A 1 90 ? -0.352 -7.718 8.208 1.00 95.12 90 GLN A O 1
ATOM 774 N N . THR A 1 91 ? 0.187 -5.796 7.179 1.00 94.19 91 THR A N 1
ATOM 775 C CA . THR A 1 91 ? -0.770 -4.976 7.928 1.00 94.19 91 THR A CA 1
ATOM 776 C C . THR A 1 91 ? -2.211 -5.347 7.572 1.00 94.19 91 THR A C 1
ATOM 778 O O . THR A 1 91 ? -3.003 -5.655 8.456 1.00 94.19 91 THR A O 1
ATOM 781 N N . VAL A 1 92 ? -2.563 -5.343 6.283 1.00 95.38 92 VAL A N 1
ATOM 782 C CA . VAL A 1 92 ? -3.949 -5.601 5.855 1.00 95.38 92 VAL A CA 1
ATOM 783 C C . VAL A 1 92 ? -4.370 -7.048 6.113 1.00 95.38 92 VAL A C 1
ATOM 785 O O . VAL A 1 92 ? -5.505 -7.275 6.514 1.00 95.38 92 VAL A O 1
ATOM 788 N N . VAL A 1 93 ? -3.454 -8.014 5.978 1.00 95.25 93 VAL A N 1
ATOM 789 C CA . VAL A 1 93 ? -3.722 -9.430 6.276 1.00 95.25 93 VAL A CA 1
ATOM 790 C C . VAL A 1 93 ? -3.892 -9.660 7.776 1.00 95.25 93 VAL A C 1
ATOM 792 O O . VAL A 1 93 ? -4.836 -10.337 8.169 1.00 95.25 93 VAL A O 1
ATOM 795 N N . HIS A 1 94 ? -3.025 -9.088 8.622 1.00 93.62 94 HIS A N 1
ATOM 796 C CA . HIS A 1 94 ? -3.132 -9.222 10.085 1.00 93.62 94 HIS A CA 1
ATOM 797 C C . HIS A 1 94 ? -4.489 -8.744 10.606 1.00 93.62 94 HIS A C 1
ATOM 799 O O . HIS A 1 94 ? -5.086 -9.373 11.474 1.00 93.62 94 HIS A O 1
ATOM 805 N N . PHE A 1 95 ? -5.008 -7.658 10.033 1.00 93.25 95 PHE A N 1
ATOM 806 C CA . PHE A 1 95 ? -6.280 -7.068 10.439 1.00 93.25 95 PHE A CA 1
ATOM 807 C C . PHE A 1 95 ? -7.500 -7.572 9.658 1.00 93.25 95 PHE A C 1
ATOM 809 O O . PHE A 1 95 ? -8.581 -7.003 9.838 1.00 93.25 95 PHE A O 1
ATOM 816 N N . ASP A 1 96 ? -7.358 -8.612 8.830 1.00 95.00 96 ASP A N 1
ATOM 817 C CA . ASP A 1 96 ? -8.429 -9.167 7.985 1.00 95.00 96 ASP A CA 1
ATOM 818 C C . ASP A 1 96 ? -9.152 -8.087 7.151 1.00 95.00 96 ASP A C 1
ATOM 820 O O . ASP A 1 96 ? -10.377 -8.025 7.061 1.00 95.00 96 ASP A O 1
ATOM 824 N N . ILE A 1 97 ? -8.371 -7.160 6.596 1.00 96.31 97 ILE A N 1
ATOM 825 C CA . ILE A 1 97 ? -8.854 -6.073 5.745 1.00 96.31 97 ILE A CA 1
ATOM 826 C C . ILE A 1 97 ? -8.855 -6.562 4.306 1.00 96.31 97 ILE A C 1
ATOM 828 O O . ILE A 1 97 ? -7.830 -7.027 3.803 1.00 96.31 97 ILE A O 1
ATOM 832 N N . LYS A 1 98 ? -9.992 -6.435 3.619 1.00 96.12 98 LYS A N 1
ATOM 833 C CA . LYS A 1 98 ? -10.078 -6.796 2.205 1.00 96.12 98 LYS A CA 1
ATOM 834 C C . LYS A 1 98 ? -9.311 -5.791 1.362 1.00 96.12 98 LYS A C 1
ATOM 836 O O . LYS A 1 98 ? -9.388 -4.580 1.561 1.00 96.12 98 LYS A O 1
ATOM 841 N N . PHE A 1 99 ? -8.580 -6.309 0.387 1.00 97.69 99 PHE A N 1
ATOM 842 C CA . PHE A 1 99 ? -7.829 -5.494 -0.550 1.00 97.69 99 PHE A CA 1
ATOM 843 C C . PHE A 1 99 ? -7.744 -6.178 -1.911 1.00 97.69 99 PHE A C 1
ATOM 845 O O . PHE A 1 99 ? -7.901 -7.394 -2.030 1.00 97.69 99 PHE A O 1
ATOM 852 N N . ASN A 1 100 ? -7.460 -5.383 -2.936 1.00 97.69 100 ASN A N 1
ATOM 853 C CA . ASN A 1 100 ? -7.071 -5.862 -4.253 1.00 97.69 100 ASN A CA 1
ATOM 854 C C . ASN A 1 100 ? -5.677 -5.336 -4.604 1.00 97.69 100 ASN A C 1
ATOM 856 O O . ASN A 1 100 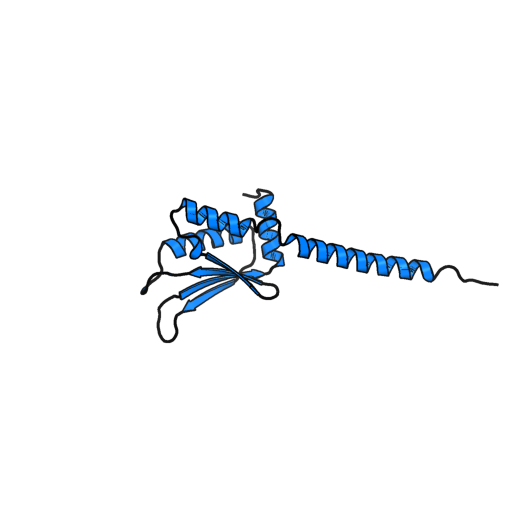? -5.351 -4.190 -4.296 1.00 97.69 100 ASN A O 1
ATOM 860 N N . GLU A 1 101 ? -4.872 -6.152 -5.274 1.00 97.00 101 GLU A N 1
ATOM 861 C CA . GLU A 1 101 ? -3.552 -5.767 -5.762 1.00 97.00 101 GLU A CA 1
ATOM 862 C C . GLU A 1 101 ? -3.546 -5.744 -7.291 1.00 97.00 101 GLU A C 1
ATOM 864 O O . GLU A 1 101 ? -3.998 -6.681 -7.948 1.00 97.00 101 GLU A O 1
ATOM 869 N N . GLN A 1 102 ? -3.005 -4.673 -7.868 1.00 97.12 102 GLN A N 1
ATOM 870 C CA . GLN A 1 102 ? -2.862 -4.536 -9.311 1.00 97.12 102 GLN A CA 1
ATOM 871 C C . GLN A 1 102 ? -1.457 -4.075 -9.695 1.00 97.12 102 GLN A C 1
ATOM 873 O O . GLN A 1 102 ? -0.925 -3.095 -9.167 1.00 97.12 102 GLN A O 1
ATOM 878 N N . LEU A 1 103 ? -0.870 -4.763 -10.676 1.00 95.75 103 LEU A N 1
ATOM 879 C CA . LEU A 1 103 ? 0.404 -4.394 -11.285 1.00 95.75 103 LEU A CA 1
ATOM 880 C C . LEU A 1 103 ? 0.176 -3.453 -12.469 1.00 95.75 103 LEU A C 1
ATOM 882 O O . LEU A 1 103 ? -0.657 -3.717 -13.337 1.00 95.75 103 LEU A O 1
ATOM 886 N N . TYR A 1 104 ? 0.963 -2.382 -12.533 1.00 95.31 104 TYR A N 1
ATOM 887 C CA . TYR A 1 104 ? 0.968 -1.445 -13.651 1.00 95.31 104 TYR A CA 1
ATOM 888 C C . TYR A 1 104 ? 2.326 -1.467 -14.337 1.00 95.31 104 TYR A C 1
ATOM 890 O O . TYR A 1 104 ? 3.362 -1.209 -13.717 1.00 95.31 104 TYR A O 1
ATOM 898 N N . TYR A 1 105 ? 2.306 -1.732 -15.638 1.00 94.94 105 TYR A N 1
ATOM 899 C CA . TYR A 1 105 ? 3.487 -1.772 -16.491 1.00 94.94 105 TYR A CA 1
ATOM 900 C C . TYR A 1 105 ? 3.541 -0.545 -17.395 1.00 94.94 105 TYR A C 1
ATOM 902 O O . TYR A 1 105 ? 2.513 0.037 -17.749 1.00 94.94 105 TYR A O 1
ATOM 910 N N . TYR A 1 106 ? 4.749 -0.161 -17.799 1.00 92.94 106 TYR A N 1
ATOM 911 C CA . TYR A 1 106 ? 4.902 0.805 -18.881 1.00 92.94 106 TYR A CA 1
ATOM 912 C C . TYR A 1 106 ? 4.359 0.224 -20.199 1.00 92.94 106 TYR A C 1
ATOM 914 O O . TYR A 1 106 ? 4.540 -0.969 -20.454 1.00 92.94 106 TYR A O 1
ATOM 922 N N . PRO A 1 107 ? 3.739 1.046 -21.066 1.00 92.25 107 PRO A N 1
ATOM 923 C CA . PRO A 1 107 ? 3.255 0.584 -22.362 1.00 92.25 107 PRO A CA 1
ATOM 924 C C . PRO A 1 107 ? 4.363 -0.070 -23.197 1.00 92.25 107 PRO A C 1
ATOM 926 O O . PRO A 1 107 ? 5.474 0.452 -23.279 1.00 92.25 107 PRO A O 1
ATOM 929 N N . GLY A 1 108 ? 4.041 -1.191 -23.848 1.00 85.88 108 GLY A N 1
ATOM 930 C CA . GLY A 1 108 ? 4.925 -1.833 -24.825 1.00 85.88 108 GLY A CA 1
ATOM 931 C C . GLY A 1 108 ? 6.126 -2.589 -24.245 1.00 85.88 108 GLY A C 1
ATOM 932 O O . GLY A 1 108 ? 7.059 -2.875 -24.990 1.00 85.88 108 GLY A O 1
ATOM 933 N N . GLY A 1 109 ? 6.137 -2.925 -22.950 1.00 84.38 109 GLY A N 1
ATOM 934 C CA . GLY A 1 109 ? 7.214 -3.729 -22.369 1.00 84.38 109 GLY A CA 1
ATOM 935 C C . GLY A 1 109 ? 6.891 -4.340 -21.007 1.00 84.38 109 GLY A C 1
ATOM 936 O O . GLY A 1 109 ? 5.817 -4.142 -20.452 1.00 84.38 109 GLY A O 1
ATOM 937 N N . ASN A 1 110 ? 7.869 -5.057 -20.446 1.00 87.69 110 ASN A N 1
ATOM 938 C CA . ASN A 1 110 ? 7.743 -5.783 -19.170 1.00 87.69 110 ASN A CA 1
ATOM 939 C C . ASN A 1 110 ? 8.244 -4.978 -17.960 1.00 87.69 110 ASN A C 1
ATOM 941 O O . ASN A 1 110 ? 8.478 -5.526 -16.883 1.00 87.69 110 ASN A O 1
ATOM 945 N N . ARG A 1 111 ? 8.453 -3.668 -18.126 1.00 93.31 111 ARG A N 1
ATOM 946 C CA . ARG A 1 111 ? 8.925 -2.806 -17.043 1.00 93.31 111 ARG A CA 1
ATOM 947 C C . ARG A 1 111 ? 7.770 -2.471 -16.110 1.00 93.31 111 ARG A C 1
ATOM 949 O O . ARG A 1 111 ? 6.839 -1.773 -16.511 1.00 93.31 111 ARG A O 1
ATOM 956 N N . LEU A 1 112 ? 7.876 -2.904 -14.858 1.00 94.88 112 LEU A N 1
ATOM 957 C CA . LEU A 1 112 ? 6.937 -2.540 -13.803 1.00 94.88 112 LEU A CA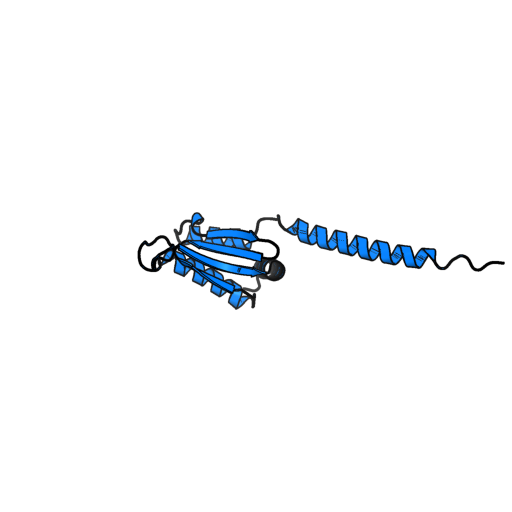 1
ATOM 958 C C . LEU A 1 112 ? 7.107 -1.055 -13.437 1.00 94.88 112 LEU A C 1
ATOM 960 O O . LEU A 1 112 ? 8.212 -0.621 -13.107 1.00 94.88 112 LEU A O 1
ATOM 964 N N . ASP A 1 113 ? 6.021 -0.284 -13.499 1.00 94.94 113 ASP A N 1
ATOM 965 C CA . ASP A 1 113 ? 5.954 1.111 -13.041 1.00 94.94 113 ASP A CA 1
ATOM 966 C C . ASP A 1 113 ? 5.618 1.166 -11.548 1.00 94.94 113 ASP A C 1
ATOM 968 O O . ASP A 1 113 ? 6.337 1.769 -10.747 1.00 94.94 113 ASP A O 1
ATOM 972 N N . ARG A 1 114 ? 4.533 0.497 -11.150 1.00 96.25 114 ARG A N 1
ATOM 973 C CA . ARG A 1 114 ? 4.057 0.494 -9.764 1.00 96.25 114 ARG A CA 1
ATOM 974 C C . ARG A 1 114 ? 3.176 -0.711 -9.465 1.00 96.25 114 ARG A C 1
ATOM 976 O O . ARG A 1 114 ? 2.614 -1.325 -10.371 1.00 96.25 114 ARG A O 1
ATOM 983 N N . VAL A 1 115 ? 3.016 -0.970 -8.176 1.00 97.56 115 VAL A N 1
ATOM 984 C CA . VAL A 1 115 ? 1.961 -1.821 -7.622 1.00 97.56 115 VAL A CA 1
ATOM 985 C C . VAL A 1 115 ? 0.939 -0.914 -6.948 1.00 97.56 115 VAL A C 1
ATOM 987 O O . VAL A 1 115 ? 1.331 0.023 -6.251 1.00 97.56 115 VAL A O 1
ATOM 990 N N . ALA A 1 116 ? -0.349 -1.155 -7.167 1.00 98.00 116 ALA A N 1
ATOM 991 C CA . ALA A 1 116 ? -1.423 -0.475 -6.457 1.00 98.00 116 ALA A CA 1
ATOM 992 C C . ALA A 1 116 ? -2.147 -1.464 -5.544 1.00 98.00 116 ALA A C 1
ATOM 994 O O . ALA A 1 116 ? -2.621 -2.497 -6.012 1.00 98.00 116 ALA A O 1
ATOM 995 N N . VAL A 1 117 ? -2.252 -1.123 -4.262 1.00 98.44 117 VAL A N 1
ATOM 996 C CA . VAL A 1 117 ? -3.100 -1.825 -3.295 1.00 98.44 117 VAL A CA 1
ATOM 997 C C . VAL A 1 117 ? -4.348 -0.985 -3.082 1.00 98.44 117 VAL A C 1
ATOM 999 O O . VAL A 1 117 ? -4.255 0.175 -2.687 1.00 98.44 117 VAL A O 1
ATOM 1002 N N . THR A 1 118 ? -5.504 -1.558 -3.375 1.00 98.31 118 THR A N 1
ATOM 1003 C CA . THR A 1 118 ? -6.802 -0.886 -3.320 1.00 98.31 118 THR A CA 1
ATOM 1004 C C . THR A 1 118 ? -7.614 -1.445 -2.168 1.00 98.31 118 THR A C 1
ATOM 1006 O O . THR A 1 118 ? -7.726 -2.661 -2.039 1.00 98.31 118 THR A O 1
ATOM 1009 N N . ILE A 1 119 ? -8.174 -0.562 -1.348 1.00 97.94 119 ILE A N 1
ATOM 1010 C CA . ILE A 1 119 ? -8.961 -0.892 -0.157 1.00 97.94 119 ILE A CA 1
ATOM 1011 C C . ILE A 1 119 ? -10.263 -0.089 -0.231 1.00 97.94 119 ILE A C 1
ATOM 1013 O O . ILE A 1 119 ? -10.231 1.097 -0.569 1.00 97.94 119 ILE A O 1
ATOM 1017 N N . GLU A 1 120 ? -11.404 -0.712 0.064 1.00 96.94 120 GLU A N 1
ATOM 1018 C CA . GLU A 1 120 ? -12.666 0.025 0.204 1.00 96.94 120 GLU A CA 1
ATOM 1019 C C . GLU A 1 120 ? -12.559 1.033 1.353 1.00 96.94 120 GLU A C 1
ATOM 1021 O O . GLU A 1 120 ? -11.906 0.782 2.364 1.00 96.94 120 GLU A O 1
ATOM 1026 N N . LYS A 1 121 ? -13.171 2.211 1.221 1.00 94.31 121 LYS A N 1
ATOM 1027 C CA . LYS A 1 121 ? -13.022 3.281 2.217 1.00 94.31 121 LYS A CA 1
ATOM 1028 C C . LYS A 1 121 ? -13.468 2.864 3.610 1.00 94.31 121 LYS A C 1
ATOM 1030 O O . LYS A 1 121 ? -12.791 3.214 4.574 1.00 94.31 121 LYS A O 1
ATOM 1035 N N . ASP A 1 122 ? -14.560 2.117 3.715 1.00 93.00 122 ASP A N 1
ATOM 1036 C CA . ASP A 1 122 ? -15.065 1.638 5.002 1.00 93.00 122 ASP A CA 1
ATOM 1037 C C . ASP A 1 122 ? -14.068 0.670 5.663 1.00 93.00 122 ASP A C 1
ATOM 1039 O O . ASP A 1 122 ? -13.765 0.802 6.852 1.00 93.00 122 ASP A O 1
ATOM 1043 N N . ASP A 1 123 ? -13.463 -0.219 4.871 1.00 95.50 123 ASP A N 1
ATOM 1044 C CA . ASP A 1 123 ? -12.396 -1.127 5.302 1.00 95.50 123 ASP A CA 1
ATOM 1045 C C . ASP A 1 123 ? -11.100 -0.375 5.663 1.00 95.50 123 ASP A C 1
ATOM 1047 O O . ASP A 1 123 ? -10.420 -0.713 6.633 1.00 95.50 123 ASP A O 1
ATOM 1051 N N . TYR A 1 124 ? -10.765 0.698 4.943 1.00 94.50 124 TYR A N 1
ATOM 1052 C CA . TYR A 1 124 ? -9.616 1.551 5.257 1.00 94.50 124 TYR A CA 1
ATOM 1053 C C . TYR A 1 124 ? -9.808 2.318 6.574 1.00 94.50 124 TYR A C 1
ATOM 1055 O O . TYR A 1 124 ? -8.880 2.440 7.376 1.00 94.50 124 TYR A O 1
ATOM 1063 N N . VAL A 1 125 ? -11.021 2.811 6.836 1.00 92.25 125 VAL A N 1
ATOM 1064 C CA . VAL A 1 125 ? -11.371 3.439 8.119 1.00 92.25 125 VAL A CA 1
ATOM 1065 C C . VAL A 1 125 ? -11.298 2.414 9.252 1.00 92.25 125 VAL A C 1
ATOM 1067 O O . VAL A 1 125 ? -10.759 2.723 10.319 1.00 92.25 125 VAL A O 1
ATOM 1070 N N . LEU A 1 126 ? -11.775 1.187 9.022 1.00 92.19 126 LEU A N 1
ATOM 1071 C CA . LEU A 1 126 ? -11.639 0.088 9.977 1.00 92.19 126 LEU A CA 1
ATOM 1072 C C . LEU A 1 126 ? -10.165 -0.228 10.270 1.00 92.19 126 LEU A C 1
ATOM 1074 O O . LEU A 1 126 ? -9.804 -0.386 11.436 1.00 92.19 126 LEU A O 1
ATOM 1078 N N . LEU A 1 127 ? -9.311 -0.268 9.242 1.00 93.00 127 LEU A N 1
ATOM 1079 C CA . LEU A 1 127 ? -7.870 -0.472 9.392 1.00 93.00 127 LEU A CA 1
ATOM 1080 C C . LEU A 1 127 ? -7.244 0.590 10.302 1.00 93.00 127 LEU A C 1
ATOM 1082 O O . LEU A 1 127 ? -6.539 0.247 11.248 1.00 93.00 127 LEU A O 1
ATOM 1086 N N . ILE A 1 128 ? -7.510 1.873 10.034 1.00 91.62 128 ILE A N 1
ATOM 1087 C CA . ILE A 1 128 ? -6.988 2.980 10.848 1.00 91.62 128 ILE A CA 1
ATOM 1088 C C . ILE A 1 128 ? -7.391 2.797 12.312 1.00 91.62 128 ILE A C 1
ATOM 1090 O O . ILE A 1 128 ? -6.536 2.884 13.191 1.00 91.62 128 ILE A O 1
ATOM 1094 N N . LYS A 1 129 ? -8.667 2.490 12.562 1.00 89.00 129 LYS A N 1
ATOM 1095 C CA . LYS A 1 129 ? -9.191 2.298 13.914 1.00 89.00 129 LYS A CA 1
ATOM 1096 C C . LYS A 1 129 ? -8.488 1.151 14.652 1.00 89.00 129 LYS A C 1
ATOM 1098 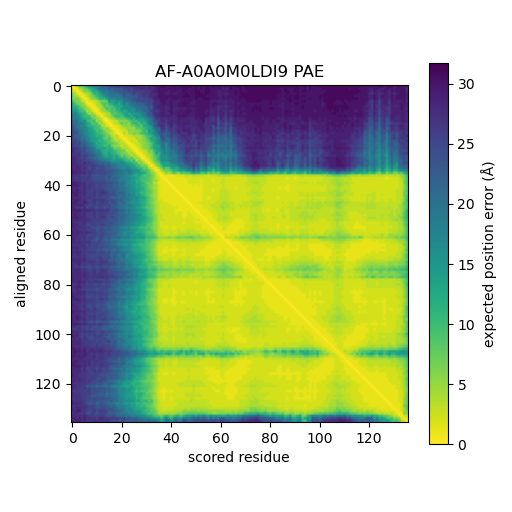O O . LYS A 1 129 ? -8.030 1.355 15.771 1.00 89.00 129 LYS A O 1
ATOM 1103 N N . LYS A 1 130 ? -8.343 -0.020 14.017 1.00 89.81 130 LYS A N 1
ATOM 1104 C CA . LYS A 1 130 ? -7.666 -1.189 14.616 1.00 89.81 130 LYS A CA 1
ATOM 1105 C C . LYS A 1 130 ? -6.206 -0.895 14.978 1.00 89.81 130 LYS A C 1
ATOM 1107 O O . LYS A 1 130 ? -5.719 -1.320 16.022 1.00 89.81 130 LYS A O 1
ATOM 1112 N N . ILE A 1 131 ? -5.510 -0.126 14.138 1.00 87.69 131 ILE A N 1
ATOM 1113 C CA . ILE A 1 131 ? -4.128 0.285 14.408 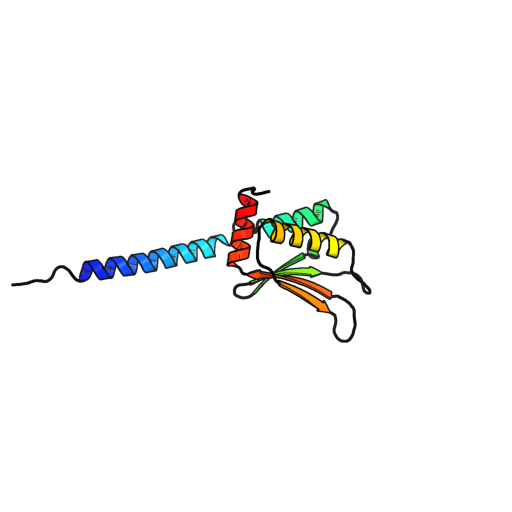1.00 87.69 131 ILE A CA 1
ATOM 1114 C C . ILE A 1 131 ? -4.060 1.277 15.579 1.00 87.69 131 ILE A C 1
ATOM 1116 O O . ILE A 1 131 ? -3.163 1.168 16.414 1.00 87.69 131 ILE A O 1
ATOM 1120 N N . GLU A 1 132 ? -4.974 2.250 15.646 1.00 83.88 132 GLU A N 1
ATOM 1121 C CA . GLU A 1 132 ? -5.026 3.219 16.749 1.00 83.88 132 GLU A CA 1
ATOM 1122 C C . GLU A 1 132 ? -5.330 2.557 18.100 1.00 83.88 132 GLU A C 1
ATOM 1124 O O . GLU A 1 132 ? -4.772 2.970 19.117 1.00 83.88 132 GLU A O 1
ATOM 1129 N N . GLU A 1 133 ? -6.176 1.526 18.108 1.00 83.62 133 GLU A N 1
ATOM 1130 C CA . GLU A 1 133 ? -6.561 0.771 19.309 1.00 83.62 133 GLU A CA 1
ATOM 1131 C C . GLU A 1 133 ? -5.465 -0.200 19.787 1.00 83.62 133 GLU A C 1
ATOM 1133 O O . GLU A 1 133 ? -5.512 -0.662 20.926 1.00 83.62 133 GLU A O 1
ATOM 1138 N N . GLY A 1 134 ? -4.423 -0.428 18.976 1.00 68.75 134 GLY A N 1
ATOM 1139 C CA . GLY A 1 134 ? -3.262 -1.226 19.364 1.00 68.75 134 GLY A CA 1
ATOM 1140 C C . GLY A 1 134 ? -3.498 -2.735 19.331 1.00 68.75 134 GLY A C 1
ATOM 1141 O O . GLY A 1 134 ? -2.821 -3.442 20.072 1.00 68.75 134 GLY A O 1
ATOM 1142 N N . ASP A 1 135 ? -4.399 -3.223 18.468 1.00 58.66 135 ASP A N 1
ATOM 1143 C CA . ASP A 1 135 ? -4.625 -4.656 18.189 1.00 58.66 135 ASP A CA 1
ATOM 1144 C C . ASP A 1 135 ? -3.429 -5.291 17.423 1.00 58.66 135 ASP A C 1
ATOM 1146 O O . ASP A 1 135 ? -3.575 -5.932 16.379 1.00 58.66 135 ASP A O 1
ATOM 1150 N N . VAL A 1 136 ? -2.204 -5.062 17.907 1.00 52.00 136 VAL A N 1
ATOM 1151 C CA . VAL A 1 136 ? -0.942 -5.554 17.330 1.00 52.00 136 VAL A CA 1
ATOM 1152 C C . VAL A 1 136 ? -0.467 -6.794 18.070 1.00 52.00 136 VAL A C 1
ATOM 1154 O O . VAL A 1 136 ? -0.260 -6.701 19.301 1.00 52.00 136 VAL A O 1
#

pLDDT: mean 79.92, std 22.52, range [31.95, 98.44]

Mean predicted aligned error: 11.6 Å

Solvent-accessible surface area (backbone atoms only — not comparable to full-atom values): 7854 Å² total; per-residue (Å²): 140,78,95,82,86,77,67,70,67,61,57,50,55,53,52,51,51,54,49,49,51,52,49,50,51,48,48,61,63,59,67,70,70,78,65,63,58,55,63,50,49,54,38,50,52,26,52,76,69,77,37,69,46,83,39,52,44,81,46,80,53,94,67,32,38,35,41,35,37,44,40,80,38,78,71,66,79,36,69,66,42,51,54,52,49,50,54,52,51,53,52,35,57,75,69,72,42,69,69,49,80,46,80,40,59,45,88,97,56,90,30,44,44,30,40,35,41,36,26,46,41,70,48,49,54,49,51,43,51,46,61,74,74,57,83,119

Nearest PDB structures (foldseek):
  6y57-assembly1_SY  TM=3.815E-01  e=1.932E-01  Homo sapiens
  9cai-assembly1_AY  TM=3.844E-01  e=3.605E-01  Caenorhabditis elegans
  5b0a-assembly1_A  TM=4.717E-01  e=9.184E-01  Cannabis sativa
  1x4m-assembly1_A  TM=3.360E-01  e=1.107E+00  Mus musculus
  8vcv-assembly1_A  TM=3.874E-01  e=5.263E+00  Lassa virus Josiah

Organism: NCBI:txid263475

Secondary structure (DSSP, 8-state):
----SSSHHHHHHHHHHHHHHHHHHHHHHHTT-S--HHHHHHHHHHHHTT--GGGEEEEEETTEEEEEEE---SSS--HHHHHHHHHHHHHHHHTT---EEEEEE-TTSS-EEEEEEEEEHHHHHHHHHHHHHT--